Protein AF-A0A3B9PBV6-F1 (afdb_monomer_lite)

Radius of gyration: 24.76 Å; chains: 1; bounding box: 33×59×98 Å

pLDDT: mean 83.25, std 17.73, range [40.06, 98.75]

Foldseek 3Di:
DVVVVVVVVVVVVVVVVLVVVLVVLLVQLLVLLVVLLVCLVVLVLVSSLVSLVVSLVSLVVCLVPDDPVLNVLSVLLSVLSVQLNVCPPVNSVSNSVSSVVSSCSSVVVDPDPPPPPPDPPPDDDDDDDDPDDDDDDDD

Sequence (139 aa):
LESSDHESRFEEVYFALAEVKREVKLSRAIEMLSRARLYLYESNFGLARLDVQAARDLLLTLQSDISTEKNATLQEVITRLDLALDNLPTFPVIAVDDVDIAWQLLVNGLPDLPASTSLPDSVNETPIPTEEVTPTTAP

Structure (mmCIF, N/CA/C/O backbone):
data_AF-A0A3B9PBV6-F1
#
_entry.id   AF-A0A3B9PBV6-F1
#
loop_
_atom_site.group_PDB
_atom_site.id
_atom_site.type_symbol
_atom_site.label_atom_id
_atom_site.label_alt_id
_atom_site.label_comp_id
_atom_site.label_asym_id
_atom_site.label_entity_id
_atom_site.label_seq_id
_atom_site.pdbx_PDB_ins_code
_atom_site.Cartn_x
_atom_site.Cartn_y
_atom_site.Cartn_z
_atom_site.occupancy
_atom_site.B_iso_or_equiv
_atom_site.auth_seq_id
_atom_site.auth_comp_id
_atom_site.auth_asym_id
_atom_site.auth_atom_id
_atom_site.pdbx_PDB_model_num
ATOM 1 N N . LEU A 1 1 ? -16.339 10.737 44.078 1.00 54.56 1 LEU A N 1
ATOM 2 C CA . LEU A 1 1 ? -16.448 11.749 43.006 1.00 54.56 1 LEU A CA 1
ATOM 3 C C . LEU A 1 1 ? -15.107 11.908 42.288 1.00 54.56 1 LEU A C 1
ATOM 5 O O . LEU A 1 1 ? -15.096 11.664 41.096 1.00 54.56 1 LEU A O 1
ATOM 9 N N . GLU A 1 2 ? -13.975 12.101 42.981 1.00 57.69 2 GLU A N 1
ATOM 10 C CA . GLU A 1 2 ? -12.634 12.150 42.337 1.00 57.69 2 GLU A CA 1
ATOM 11 C C . GLU A 1 2 ? -12.245 10.889 41.540 1.00 57.69 2 GLU A C 1
ATOM 13 O O . GLU A 1 2 ? -11.641 10.990 40.480 1.00 57.69 2 GLU A O 1
ATOM 18 N N . SER A 1 3 ? -12.648 9.692 41.981 1.00 60.81 3 SER A N 1
ATOM 19 C CA . SER A 1 3 ? -12.356 8.446 41.246 1.00 60.81 3 SER A CA 1
ATOM 20 C C . SER A 1 3 ? -13.033 8.354 39.869 1.00 60.81 3 SER A C 1
ATOM 22 O O . SER A 1 3 ? -12.568 7.591 39.033 1.00 60.81 3 SER A O 1
ATOM 24 N N . SER A 1 4 ? -14.123 9.094 39.637 1.00 65.56 4 SER A N 1
ATOM 25 C CA . SER A 1 4 ? -14.870 9.070 38.368 1.00 65.56 4 SER A CA 1
ATOM 26 C C . SER A 1 4 ? -14.224 9.968 37.310 1.00 65.56 4 SER A C 1
ATOM 28 O O . SER A 1 4 ? -14.222 9.631 36.127 1.00 65.56 4 SER A O 1
ATOM 30 N N . ASP A 1 5 ? -13.649 11.092 37.742 1.00 70.75 5 ASP A N 1
ATOM 31 C CA . ASP A 1 5 ? -12.974 12.045 36.855 1.00 70.75 5 ASP A CA 1
ATOM 32 C C . ASP A 1 5 ? -11.615 11.511 36.392 1.00 70.75 5 ASP A C 1
ATOM 34 O O . ASP A 1 5 ? -11.234 11.686 35.236 1.00 70.75 5 ASP A O 1
ATOM 38 N N . HIS A 1 6 ? -10.888 10.815 37.274 1.00 69.81 6 HIS A N 1
ATOM 39 C CA . HIS A 1 6 ? -9.623 10.185 36.902 1.00 69.81 6 HIS A CA 1
ATOM 40 C C . HIS A 1 6 ? -9.814 9.075 35.863 1.00 69.81 6 HIS A C 1
ATOM 42 O O . HIS A 1 6 ? -9.074 9.060 34.883 1.00 69.81 6 HIS A O 1
ATOM 48 N N . GLU A 1 7 ? -10.816 8.209 36.035 1.00 73.06 7 GLU A N 1
ATOM 49 C CA . GLU A 1 7 ? -11.133 7.131 35.087 1.00 73.06 7 GLU A CA 1
ATOM 50 C C . GLU A 1 7 ? -11.516 7.685 33.705 1.00 73.06 7 GLU A C 1
ATOM 52 O O . GLU A 1 7 ? -10.956 7.277 32.690 1.00 73.06 7 GLU A O 1
ATOM 57 N N . SER A 1 8 ? -12.385 8.701 33.671 1.00 76.50 8 SER A N 1
ATOM 58 C CA . SER A 1 8 ? -12.823 9.338 32.419 1.00 76.50 8 SER A CA 1
ATOM 59 C C . SER A 1 8 ? -11.649 9.947 31.644 1.00 76.50 8 SER A C 1
ATOM 61 O O . SER A 1 8 ? -11.554 9.803 30.427 1.00 76.50 8 SER A O 1
ATOM 63 N N . ARG A 1 9 ? -10.694 10.564 32.353 1.00 76.06 9 ARG A N 1
ATOM 64 C CA . ARG A 1 9 ? -9.499 11.148 31.732 1.00 76.06 9 ARG A CA 1
ATOM 65 C C . ARG A 1 9 ? -8.541 10.091 31.174 1.00 76.06 9 ARG A C 1
ATOM 67 O O . ARG A 1 9 ? -7.848 10.362 30.197 1.00 76.06 9 ARG A O 1
ATOM 74 N N . PHE A 1 10 ? -8.455 8.909 31.790 1.00 81.31 10 PHE A N 1
ATOM 75 C CA . PHE A 1 10 ? -7.640 7.813 31.255 1.00 81.31 10 PHE A CA 1
ATOM 76 C C . PHE A 1 10 ? -8.241 7.232 29.974 1.00 81.31 10 PHE A C 1
ATOM 78 O O . PHE A 1 10 ? -7.487 6.961 29.039 1.00 81.31 10 PHE A O 1
ATOM 85 N N . GLU A 1 11 ? -9.567 7.120 29.895 1.00 80.50 11 GLU A N 1
ATOM 86 C CA . GLU A 1 11 ? -10.260 6.672 28.681 1.00 80.50 11 GLU A CA 1
ATOM 87 C C . GLU A 1 11 ? -10.104 7.659 27.516 1.00 80.50 11 GLU A C 1
ATOM 89 O O . GLU A 1 11 ? -9.788 7.256 26.396 1.00 80.50 11 GLU A O 1
ATOM 94 N N . GLU A 1 12 ? -10.206 8.967 27.774 1.00 82.31 12 GLU A N 1
ATOM 95 C 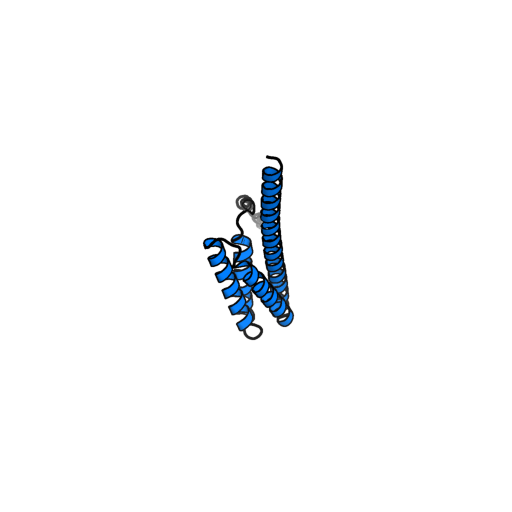CA . GLU A 1 12 ? -9.930 9.999 26.761 1.00 82.31 12 GLU A CA 1
ATOM 96 C C . GLU A 1 12 ? -8.496 9.903 26.214 1.00 82.31 12 GLU A C 1
ATOM 98 O O . GLU A 1 12 ? -8.274 9.944 25.001 1.00 82.31 12 GLU A O 1
ATOM 103 N N . VAL A 1 13 ? -7.508 9.724 27.100 1.00 87.56 13 VAL A N 1
ATOM 104 C CA . VAL A 1 13 ? -6.100 9.557 26.703 1.00 87.56 13 VAL A CA 1
ATOM 105 C C . VAL A 1 13 ? -5.896 8.263 25.915 1.00 87.56 13 VAL A C 1
ATOM 107 O O . VAL A 1 13 ? -5.118 8.247 24.959 1.00 87.56 13 VAL A O 1
ATOM 110 N N . TYR A 1 14 ? -6.581 7.180 26.285 1.00 87.00 14 TYR A N 1
ATOM 111 C CA . TYR A 1 14 ? -6.493 5.907 25.575 1.00 87.00 14 TYR A CA 1
ATOM 112 C C . TYR A 1 14 ? -7.062 6.011 24.157 1.00 87.00 14 TYR A C 1
ATOM 114 O O . TYR A 1 14 ? -6.422 5.556 23.206 1.00 87.00 14 TYR A O 1
ATOM 122 N N . PHE A 1 15 ? -8.213 6.671 24.003 1.00 86.94 15 PHE A N 1
ATOM 123 C CA . PHE A 1 15 ? -8.825 6.934 22.704 1.00 86.94 15 PHE A CA 1
ATOM 124 C C . PHE A 1 15 ? -7.914 7.784 21.810 1.00 86.94 15 PHE A C 1
ATOM 126 O O . PHE A 1 15 ? -7.597 7.375 20.691 1.00 86.94 15 PHE A O 1
ATOM 133 N N . ALA A 1 16 ? -7.408 8.908 22.329 1.00 88.00 16 ALA A N 1
ATOM 134 C CA . ALA A 1 16 ? -6.485 9.774 21.597 1.00 88.00 16 ALA A CA 1
ATOM 135 C C . ALA A 1 16 ? -5.195 9.035 21.195 1.00 88.00 16 ALA A C 1
ATOM 137 O O . ALA A 1 16 ? -4.695 9.182 20.081 1.00 88.00 16 ALA A O 1
ATOM 138 N N . LEU A 1 17 ? -4.660 8.176 22.070 1.00 89.88 17 LEU A N 1
ATOM 139 C CA . LEU A 1 17 ? -3.488 7.361 21.750 1.00 89.88 17 LEU A CA 1
ATOM 140 C C . LEU A 1 17 ? -3.779 6.328 20.651 1.00 89.88 17 LEU A C 1
ATOM 142 O O . LEU A 1 17 ? -2.915 6.075 19.808 1.00 89.88 17 LEU A O 1
ATOM 146 N N . ALA A 1 18 ? -4.955 5.697 20.668 1.00 87.69 18 ALA A N 1
ATOM 147 C CA . ALA A 1 18 ? -5.365 4.751 19.633 1.00 87.69 18 ALA A CA 1
ATOM 148 C C . ALA A 1 18 ? -5.501 5.441 18.267 1.00 87.69 18 ALA A C 1
ATOM 150 O O . ALA A 1 18 ? -5.049 4.904 17.255 1.00 87.69 18 ALA A O 1
ATOM 151 N N . GLU A 1 19 ? -6.047 6.655 18.253 1.00 86.69 19 GLU A N 1
ATOM 152 C CA . GLU A 1 19 ? -6.154 7.491 17.062 1.00 86.69 19 GLU A CA 1
ATOM 153 C C . GLU A 1 19 ? -4.782 7.882 16.500 1.00 86.69 19 GLU A C 1
ATOM 155 O O . GLU A 1 19 ? -4.490 7.563 15.348 1.00 86.69 19 GLU A O 1
ATOM 160 N N . VAL A 1 20 ? -3.884 8.425 17.327 1.00 90.69 20 VAL A N 1
ATOM 161 C CA . VAL A 1 20 ? -2.515 8.770 16.899 1.00 90.69 20 VAL A CA 1
ATOM 162 C C . VAL A 1 20 ? -1.772 7.544 16.364 1.00 90.69 20 VAL A C 1
ATOM 164 O O . VAL A 1 20 ? -1.097 7.609 15.337 1.00 90.69 20 VAL A O 1
ATOM 167 N N . LYS A 1 21 ? -1.905 6.381 17.015 1.00 90.38 21 LYS A N 1
ATOM 168 C CA . LYS A 1 21 ? -1.308 5.131 16.512 1.00 90.38 21 LYS A CA 1
ATOM 169 C C . LYS A 1 21 ? -1.839 4.770 15.126 1.00 90.38 21 LYS A C 1
ATOM 171 O O . LYS A 1 21 ? -1.065 4.296 14.293 1.00 90.38 21 LYS A O 1
ATOM 176 N N . ARG A 1 22 ? -3.131 4.980 14.874 1.00 89.25 22 ARG A N 1
ATOM 177 C CA . ARG A 1 22 ? -3.758 4.735 13.572 1.00 89.25 22 ARG A CA 1
ATOM 178 C C . ARG A 1 22 ? -3.186 5.669 12.506 1.00 89.25 22 ARG A C 1
ATOM 180 O O . ARG A 1 22 ? -2.748 5.191 11.462 1.00 89.25 22 ARG A O 1
ATOM 187 N N . GLU A 1 23 ? -3.123 6.967 12.788 1.00 89.50 23 GLU A N 1
ATOM 188 C CA . GLU A 1 23 ? -2.571 7.980 11.879 1.00 89.50 23 GLU A CA 1
ATOM 189 C C . GLU A 1 23 ? -1.102 7.723 11.535 1.00 89.50 23 GLU A C 1
ATOM 191 O O . GLU A 1 23 ? -0.706 7.808 10.371 1.00 89.50 23 GLU A O 1
ATOM 196 N N . VAL A 1 24 ? -0.291 7.340 12.526 1.00 93.62 24 VAL A N 1
ATOM 197 C CA . VAL A 1 24 ? 1.120 6.985 12.316 1.00 93.62 24 VAL A CA 1
ATOM 198 C C . VAL A 1 24 ? 1.249 5.771 11.398 1.00 93.62 24 VAL A C 1
ATOM 200 O O . VAL A 1 24 ? 2.066 5.783 10.476 1.00 93.62 24 VAL A O 1
ATOM 203 N N . LYS A 1 25 ? 0.438 4.725 11.606 1.00 93.38 25 LYS A N 1
ATOM 204 C CA . LYS A 1 25 ? 0.442 3.541 10.732 1.00 93.38 25 LYS A CA 1
ATOM 205 C C . LYS A 1 25 ? 0.029 3.894 9.297 1.00 93.38 25 LYS A C 1
ATOM 207 O O . LYS A 1 25 ? 0.669 3.428 8.359 1.00 93.38 25 LYS A O 1
ATOM 212 N N . LEU A 1 26 ? -0.987 4.739 9.122 1.00 92.56 26 LEU A N 1
ATOM 213 C CA . LEU A 1 26 ? -1.432 5.202 7.801 1.00 92.56 26 LEU A CA 1
ATOM 214 C C . LEU A 1 26 ? -0.347 6.025 7.100 1.00 92.56 26 LEU A C 1
ATOM 216 O O . LEU A 1 26 ? 0.008 5.736 5.959 1.00 92.56 26 LEU A O 1
ATOM 220 N N . SER A 1 27 ? 0.254 6.978 7.812 1.00 94.81 27 SER A N 1
ATOM 221 C CA . SER A 1 27 ? 1.354 7.803 7.298 1.00 94.81 27 SER A CA 1
ATOM 222 C C . SER A 1 27 ? 2.549 6.947 6.874 1.00 94.81 27 SER A C 1
ATOM 224 O O . SER A 1 27 ? 3.144 7.168 5.821 1.00 94.81 27 SER A O 1
ATOM 226 N N . ARG A 1 28 ? 2.868 5.911 7.660 1.00 97.19 28 ARG A N 1
ATOM 227 C CA . ARG A 1 28 ? 3.941 4.963 7.351 1.00 97.19 28 ARG A CA 1
ATOM 228 C C . ARG A 1 28 ? 3.637 4.122 6.110 1.00 97.19 28 ARG A C 1
ATOM 230 O O . ARG A 1 28 ? 4.539 3.903 5.307 1.00 97.19 28 ARG A O 1
ATOM 237 N N . ALA A 1 29 ? 2.393 3.680 5.926 1.00 97.44 29 ALA A N 1
ATOM 238 C CA . ALA A 1 29 ? 1.987 2.979 4.709 1.00 97.44 29 ALA A CA 1
ATOM 239 C C . ALA A 1 29 ? 2.100 3.890 3.472 1.00 97.44 29 ALA A C 1
ATOM 241 O O . ALA A 1 29 ? 2.643 3.472 2.452 1.00 97.44 29 ALA A O 1
ATOM 242 N N . ILE A 1 30 ? 1.674 5.154 3.575 1.00 97.12 30 ILE A N 1
ATOM 243 C CA . ILE A 1 30 ? 1.797 6.143 2.490 1.00 97.12 30 ILE A CA 1
ATOM 244 C C . ILE A 1 30 ? 3.265 6.402 2.135 1.00 97.12 30 ILE A C 1
ATOM 246 O O . ILE A 1 30 ? 3.604 6.466 0.952 1.00 97.12 30 ILE A O 1
ATOM 250 N N . GLU A 1 31 ? 4.152 6.516 3.126 1.00 98.06 31 GLU A N 1
ATOM 251 C CA . GLU A 1 31 ? 5.597 6.651 2.901 1.00 98.06 31 GLU A CA 1
ATOM 252 C C . GLU A 1 31 ? 6.155 5.440 2.142 1.00 98.06 31 GLU A C 1
ATOM 254 O O . GLU A 1 31 ? 6.846 5.613 1.137 1.00 98.06 31 GLU A O 1
ATOM 259 N N . MET A 1 32 ? 5.829 4.220 2.585 1.00 98.75 32 MET A N 1
ATOM 260 C CA . MET A 1 32 ? 6.266 2.985 1.925 1.00 98.75 32 MET A CA 1
ATOM 261 C C . MET A 1 32 ? 5.805 2.941 0.467 1.00 98.75 32 MET A C 1
ATOM 263 O O . MET A 1 32 ? 6.617 2.689 -0.417 1.00 98.75 32 MET A O 1
ATOM 267 N N . LEU A 1 33 ? 4.539 3.261 0.186 1.00 98.56 33 LEU A N 1
ATOM 268 C CA . LEU A 1 33 ? 4.036 3.297 -1.190 1.00 98.56 33 LEU A CA 1
ATOM 269 C C . LEU A 1 33 ? 4.672 4.419 -2.021 1.00 98.56 33 LEU A C 1
ATOM 271 O O . LEU A 1 33 ? 4.978 4.215 -3.192 1.00 98.56 33 LEU A O 1
ATOM 275 N N . SER A 1 34 ? 4.939 5.583 -1.424 1.00 98.38 34 SER A N 1
ATOM 276 C CA . SER A 1 34 ? 5.670 6.671 -2.092 1.00 98.38 34 SER A CA 1
ATOM 277 C C . SER A 1 34 ? 7.073 6.224 -2.513 1.00 98.38 34 SER A C 1
ATOM 279 O O . SER A 1 34 ? 7.509 6.497 -3.631 1.00 98.38 34 SER A O 1
ATOM 281 N N . ARG A 1 35 ? 7.766 5.482 -1.643 1.00 98.56 35 ARG A N 1
ATOM 282 C CA . ARG A 1 35 ? 9.088 4.923 -1.932 1.00 98.56 35 ARG A CA 1
ATOM 283 C C . ARG A 1 35 ? 9.025 3.781 -2.949 1.00 98.56 35 ARG A C 1
ATOM 285 O O . ARG A 1 35 ? 9.840 3.751 -3.868 1.00 98.56 35 ARG A O 1
ATOM 292 N N . ALA A 1 36 ? 8.016 2.914 -2.867 1.00 98.69 36 ALA A N 1
ATOM 293 C CA . ALA A 1 36 ? 7.769 1.880 -3.866 1.00 98.69 36 ALA A CA 1
ATOM 294 C C . ALA A 1 36 ? 7.567 2.472 -5.268 1.00 98.69 36 ALA A C 1
ATOM 296 O O . ALA A 1 36 ? 8.151 1.965 -6.220 1.00 98.69 36 ALA A O 1
ATOM 297 N N . ARG A 1 37 ? 6.808 3.571 -5.403 1.00 98.25 37 ARG A N 1
ATOM 298 C CA . ARG A 1 37 ? 6.616 4.281 -6.684 1.00 98.25 37 ARG A CA 1
ATOM 299 C C . ARG A 1 37 ? 7.940 4.767 -7.275 1.00 98.25 37 ARG A C 1
ATOM 301 O O . ARG A 1 37 ? 8.173 4.576 -8.466 1.00 98.25 37 ARG A O 1
ATOM 308 N N . LEU A 1 38 ? 8.831 5.321 -6.447 1.00 98.25 38 LEU A N 1
ATOM 309 C CA . LEU A 1 38 ? 10.182 5.693 -6.882 1.00 98.25 38 LEU A CA 1
ATOM 310 C C . LEU A 1 38 ? 10.969 4.464 -7.361 1.00 98.25 38 LEU A C 1
ATOM 312 O O . LEU A 1 38 ? 11.535 4.483 -8.450 1.00 98.25 38 LEU A O 1
ATOM 316 N N . TYR A 1 39 ? 10.955 3.372 -6.597 1.00 98.56 39 TYR A N 1
ATOM 317 C CA . TYR A 1 39 ? 11.643 2.143 -6.991 1.00 98.56 39 TYR A CA 1
ATOM 318 C C . TYR A 1 39 ? 11.089 1.532 -8.278 1.00 98.56 39 TYR A C 1
ATOM 320 O O . TYR A 1 39 ? 11.860 1.029 -9.089 1.00 98.56 39 TYR A O 1
ATOM 328 N N . LEU A 1 40 ? 9.777 1.592 -8.503 1.00 97.94 40 LEU A N 1
ATOM 329 C CA . LEU A 1 40 ? 9.168 1.142 -9.753 1.00 97.94 40 LEU A CA 1
ATOM 330 C C . LEU A 1 40 ? 9.632 1.991 -10.941 1.00 97.94 40 LEU A C 1
ATOM 332 O O . LEU A 1 40 ? 9.989 1.433 -11.977 1.00 97.94 40 LEU A O 1
ATOM 336 N N . TYR A 1 41 ? 9.697 3.315 -10.771 1.00 97.12 41 TYR A N 1
ATOM 337 C CA . TYR A 1 41 ? 10.223 4.233 -11.784 1.00 97.12 41 TYR A CA 1
ATOM 338 C C . TYR A 1 41 ? 11.698 3.948 -12.115 1.00 97.12 41 TYR A C 1
ATOM 340 O O . TYR A 1 41 ? 12.101 3.968 -13.276 1.00 97.12 41 TYR A O 1
ATOM 348 N N . GLU A 1 42 ? 12.497 3.598 -11.108 1.00 97.62 42 GLU A N 1
ATOM 349 C CA . GLU A 1 42 ? 13.905 3.212 -11.261 1.00 97.62 42 GLU A CA 1
ATOM 350 C C . GLU A 1 42 ? 14.108 1.758 -11.729 1.00 97.62 42 GLU A C 1
ATOM 352 O O . GLU A 1 42 ? 15.244 1.300 -11.838 1.00 97.62 42 GLU A O 1
ATOM 357 N N . SER A 1 43 ? 13.033 1.007 -11.999 1.00 97.62 43 SER A N 1
ATOM 358 C CA . SER A 1 43 ? 13.076 -0.436 -12.307 1.00 97.62 43 SER A CA 1
ATOM 359 C C . SER A 1 43 ? 13.690 -1.315 -11.197 1.00 97.62 43 SER A C 1
ATOM 361 O O . SER A 1 43 ? 14.082 -2.461 -11.423 1.00 97.62 43 SER A O 1
ATOM 363 N N . ASN A 1 44 ? 13.718 -0.812 -9.962 1.00 97.94 44 ASN A N 1
ATOM 364 C CA . ASN A 1 44 ? 14.159 -1.500 -8.749 1.00 97.94 44 ASN A CA 1
ATOM 365 C C . ASN A 1 44 ? 13.031 -2.372 -8.156 1.00 97.94 44 ASN A C 1
ATOM 367 O O . ASN A 1 44 ? 12.609 -2.203 -7.009 1.00 97.94 44 ASN A O 1
ATOM 371 N N . PHE A 1 45 ? 12.537 -3.347 -8.929 1.00 97.69 45 PHE A N 1
ATOM 372 C CA . PHE A 1 45 ? 11.320 -4.114 -8.602 1.00 97.69 45 PHE A CA 1
ATOM 373 C C . PHE A 1 45 ? 11.391 -4.914 -7.295 1.00 97.69 45 PHE A C 1
ATOM 375 O O . PHE A 1 45 ? 10.373 -5.103 -6.634 1.00 97.69 45 PHE A O 1
ATOM 382 N N . GLY A 1 46 ? 12.581 -5.376 -6.899 1.00 97.6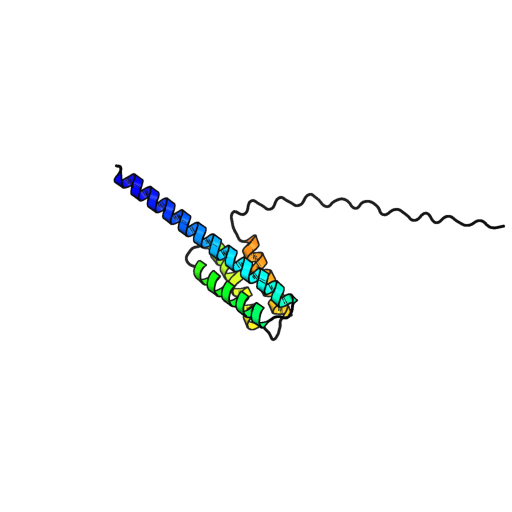2 46 GLY A N 1
ATOM 383 C CA . GLY A 1 46 ? 12.762 -6.089 -5.632 1.00 97.62 46 GLY A CA 1
ATOM 384 C C . GLY A 1 46 ? 12.492 -5.197 -4.419 1.00 97.62 46 GLY A C 1
ATOM 385 O O . GLY A 1 46 ? 11.763 -5.596 -3.514 1.00 97.62 46 GLY A O 1
ATOM 386 N N . LEU A 1 47 ? 13.025 -3.971 -4.427 1.00 98.38 47 LEU A N 1
ATOM 387 C CA . LEU A 1 47 ? 12.792 -2.997 -3.358 1.00 98.38 47 LEU A CA 1
ATOM 388 C C . LEU A 1 47 ? 11.346 -2.495 -3.372 1.00 98.38 47 LEU A C 1
ATOM 390 O O . LEU A 1 47 ? 10.724 -2.417 -2.316 1.00 98.38 47 LEU A O 1
ATOM 394 N N . ALA A 1 48 ? 10.786 -2.252 -4.563 1.00 98.62 48 ALA A N 1
ATOM 395 C CA . ALA A 1 48 ? 9.372 -1.922 -4.706 1.00 98.62 48 ALA A CA 1
ATOM 396 C C . ALA A 1 48 ? 8.476 -2.998 -4.079 1.00 98.62 48 ALA A C 1
ATOM 398 O O . ALA A 1 48 ? 7.610 -2.683 -3.269 1.00 98.62 48 ALA A O 1
ATOM 399 N N . ARG A 1 49 ? 8.722 -4.279 -4.387 1.00 98.62 49 ARG A N 1
ATOM 400 C CA . ARG A 1 49 ? 7.950 -5.400 -3.835 1.00 98.62 49 ARG A CA 1
ATOM 401 C C . ARG A 1 49 ? 8.012 -5.446 -2.307 1.00 98.62 49 ARG A C 1
ATOM 403 O O . ARG A 1 49 ? 6.988 -5.690 -1.676 1.00 98.62 49 ARG A O 1
ATOM 410 N N . LEU A 1 50 ? 9.186 -5.212 -1.717 1.00 98.69 50 LEU A N 1
ATOM 411 C CA . LEU A 1 50 ? 9.346 -5.188 -0.260 1.00 98.69 50 LEU A CA 1
ATOM 412 C C . LEU A 1 50 ? 8.504 -4.083 0.386 1.00 98.69 50 LEU A C 1
ATOM 414 O O . LEU A 1 50 ? 7.824 -4.342 1.377 1.00 98.69 50 LEU A O 1
ATOM 418 N N . ASP A 1 51 ? 8.510 -2.882 -0.189 1.00 98.75 51 ASP A N 1
ATOM 419 C CA . ASP A 1 51 ? 7.729 -1.763 0.339 1.00 98.75 51 ASP A CA 1
ATOM 420 C C . ASP A 1 51 ? 6.222 -1.939 0.136 1.00 98.75 51 ASP A C 1
ATOM 422 O O . ASP A 1 51 ? 5.451 -1.649 1.050 1.00 98.75 51 ASP A O 1
ATOM 426 N N . VAL A 1 52 ? 5.792 -2.466 -1.015 1.00 98.75 52 VAL A N 1
ATOM 427 C CA . VAL A 1 52 ? 4.378 -2.783 -1.273 1.00 98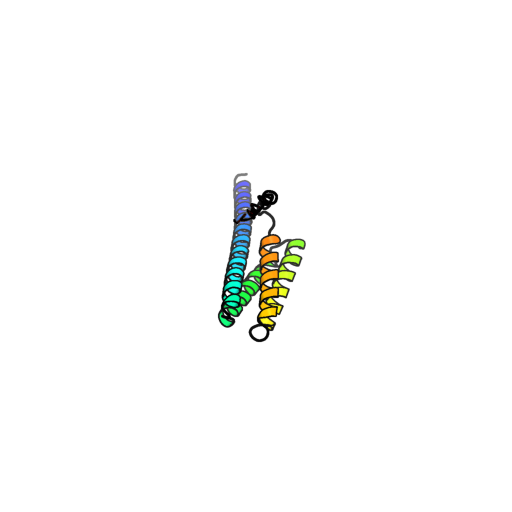.75 52 VAL A CA 1
ATOM 428 C C . VAL A 1 52 ? 3.879 -3.843 -0.288 1.00 98.75 52 VAL A C 1
ATOM 430 O O . VAL A 1 52 ? 2.813 -3.672 0.304 1.00 98.75 52 VAL A O 1
ATOM 433 N N . GLN A 1 53 ? 4.662 -4.900 -0.048 1.00 98.75 53 GLN A N 1
ATOM 434 C CA . GLN A 1 53 ? 4.317 -5.943 0.921 1.00 98.75 53 GLN A CA 1
ATOM 435 C C . GLN A 1 53 ? 4.224 -5.376 2.344 1.00 98.75 53 GLN A C 1
ATOM 437 O O . GLN A 1 53 ? 3.239 -5.614 3.040 1.00 98.75 53 GLN A O 1
ATOM 442 N N . ALA A 1 54 ? 5.215 -4.586 2.767 1.00 98.69 54 ALA A N 1
ATOM 443 C CA . ALA A 1 54 ? 5.230 -3.991 4.100 1.00 98.69 54 ALA A CA 1
ATOM 444 C C . ALA A 1 54 ? 4.050 -3.031 4.323 1.00 98.69 54 ALA A C 1
ATOM 446 O O . ALA A 1 54 ? 3.433 -3.053 5.391 1.00 98.69 54 ALA A O 1
ATOM 447 N N . ALA A 1 55 ? 3.706 -2.221 3.315 1.00 98.50 55 ALA A N 1
ATOM 448 C CA . ALA A 1 55 ? 2.539 -1.350 3.361 1.00 98.50 55 ALA A CA 1
ATOM 449 C C . ALA A 1 55 ? 1.251 -2.169 3.490 1.00 98.50 55 ALA A C 1
ATOM 451 O O . ALA A 1 55 ? 0.446 -1.913 4.384 1.00 98.50 55 ALA A O 1
ATOM 452 N N . ARG A 1 56 ? 1.078 -3.194 2.649 1.00 98.44 56 ARG A N 1
ATOM 453 C CA . ARG A 1 56 ? -0.088 -4.081 2.679 1.00 98.44 56 ARG A CA 1
ATOM 454 C C . ARG A 1 56 ? -0.284 -4.729 4.049 1.00 98.44 56 ARG A C 1
ATOM 456 O O . ARG A 1 56 ? -1.380 -4.671 4.606 1.00 98.44 56 ARG A O 1
ATOM 463 N N . ASP A 1 57 ? 0.772 -5.317 4.601 1.00 98.25 57 ASP A N 1
ATOM 464 C CA . ASP A 1 57 ? 0.709 -6.009 5.888 1.00 98.25 57 ASP A CA 1
ATOM 465 C C . ASP A 1 57 ? 0.366 -5.040 7.024 1.00 98.25 57 ASP A C 1
ATOM 467 O O . ASP A 1 57 ? -0.439 -5.364 7.898 1.00 98.25 57 ASP A O 1
ATOM 471 N N . LEU A 1 58 ? 0.905 -3.817 6.984 1.00 96.69 58 LEU A N 1
ATOM 472 C CA . LEU A 1 58 ? 0.579 -2.768 7.948 1.00 96.69 58 LEU A CA 1
ATOM 473 C C . LEU A 1 58 ? -0.896 -2.352 7.873 1.00 96.69 58 LEU A C 1
ATOM 475 O O . LEU A 1 58 ? -1.547 -2.223 8.914 1.00 96.69 58 LEU A O 1
ATOM 479 N N . LEU A 1 59 ? -1.425 -2.172 6.661 1.00 95.06 59 LEU A N 1
ATOM 480 C CA . LEU A 1 59 ? -2.817 -1.792 6.416 1.00 95.06 59 LEU A CA 1
ATOM 481 C C . LEU A 1 59 ? -3.799 -2.885 6.854 1.00 95.06 59 LEU A C 1
ATOM 483 O O . LEU A 1 59 ? -4.845 -2.569 7.417 1.00 95.06 59 LEU A O 1
ATOM 487 N N . LEU A 1 60 ? -3.449 -4.165 6.705 1.00 95.06 60 LEU A N 1
ATOM 488 C CA . LEU A 1 60 ? -4.252 -5.269 7.244 1.00 95.06 60 LEU A CA 1
ATOM 489 C C . LEU A 1 60 ? -4.426 -5.172 8.767 1.00 95.06 60 LEU A C 1
ATOM 491 O O . LEU A 1 60 ? -5.502 -5.477 9.279 1.00 95.06 60 LEU A O 1
ATOM 495 N N . THR A 1 61 ? -3.422 -4.665 9.496 1.00 92.81 61 THR A N 1
ATOM 496 C CA . THR A 1 61 ? -3.534 -4.454 10.954 1.00 92.81 61 THR A CA 1
ATOM 497 C C . THR A 1 61 ? -4.509 -3.347 11.356 1.00 92.81 61 THR A C 1
ATOM 499 O O . THR A 1 61 ? -4.765 -3.188 12.546 1.00 92.81 61 THR A O 1
ATOM 502 N N . LEU A 1 62 ? -5.000 -2.545 10.406 1.00 88.94 62 LEU A N 1
ATOM 503 C CA . LEU A 1 62 ? -5.899 -1.418 10.659 1.00 88.94 62 LEU A CA 1
ATOM 504 C C . LEU A 1 62 ? -7.375 -1.751 10.414 1.00 88.94 62 LEU A C 1
ATOM 506 O O . LEU A 1 62 ? -8.236 -0.970 10.818 1.00 88.94 62 LEU A O 1
ATOM 510 N N . GLN A 1 63 ? -7.692 -2.885 9.778 1.00 82.44 63 GLN A N 1
ATOM 511 C CA . GLN A 1 63 ? -9.071 -3.212 9.391 1.00 82.44 63 GLN A CA 1
ATOM 512 C C . GLN A 1 63 ? -10.035 -3.330 10.579 1.00 82.44 63 GLN A C 1
ATOM 514 O O . GLN A 1 63 ? -11.208 -2.983 10.445 1.00 82.44 63 GLN A O 1
ATOM 519 N N . SER A 1 64 ? -9.558 -3.796 11.737 1.00 76.44 64 SER A N 1
ATOM 520 C CA . SER A 1 64 ? -10.376 -3.955 12.947 1.00 76.44 64 SER A CA 1
ATOM 521 C C . SER A 1 64 ? -10.735 -2.634 13.632 1.00 76.44 64 SER A C 1
ATOM 523 O O . SER A 1 64 ? -11.643 -2.612 14.458 1.00 76.44 64 SER A O 1
ATOM 525 N N . ASP A 1 65 ? -10.047 -1.541 13.287 1.00 73.50 65 ASP A N 1
ATOM 526 C CA . AS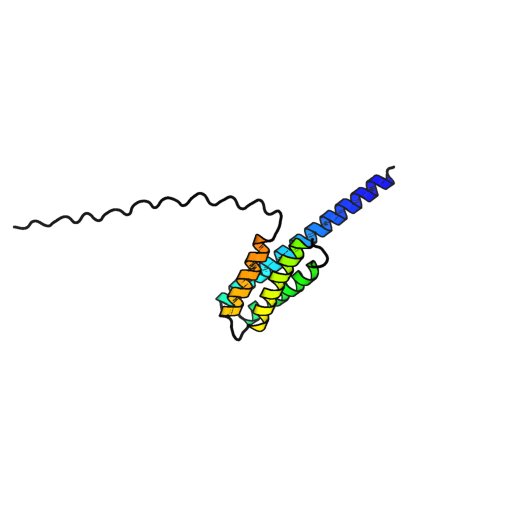P A 1 65 ? -10.000 -0.323 14.104 1.00 73.50 65 ASP A CA 1
ATOM 527 C C . ASP A 1 65 ? -10.665 0.889 13.420 1.00 73.50 65 ASP A C 1
ATOM 529 O O . ASP A 1 65 ? -10.466 2.035 13.849 1.00 73.50 65 ASP A O 1
ATOM 533 N N . ILE A 1 66 ? -11.417 0.663 12.334 1.00 77.62 66 ILE A N 1
ATOM 534 C CA . ILE A 1 66 ? -12.011 1.710 11.486 1.00 77.62 66 ILE A CA 1
ATOM 535 C C . ILE A 1 66 ? -13.500 1.475 11.200 1.00 77.62 66 ILE A C 1
ATOM 537 O O . ILE A 1 66 ? -14.000 0.354 11.262 1.00 77.62 66 ILE A O 1
ATOM 541 N N . SER A 1 67 ? -14.220 2.554 10.870 1.00 79.31 67 SER A N 1
ATOM 542 C CA . SER A 1 67 ? -15.635 2.489 10.485 1.00 79.31 67 SER A CA 1
ATOM 543 C C . SER A 1 67 ? -15.840 1.701 9.186 1.00 79.31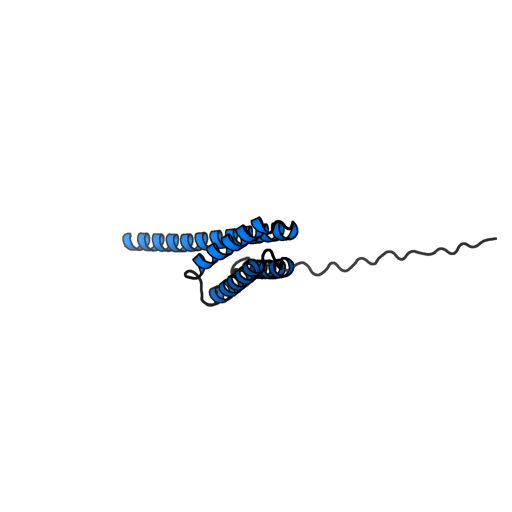 67 SER A C 1
ATOM 545 O O . SER A 1 67 ? -14.941 1.619 8.351 1.00 79.31 67 SER A O 1
ATOM 547 N N . THR A 1 68 ? -17.045 1.158 8.984 1.00 77.94 68 THR A N 1
ATOM 548 C CA . THR A 1 68 ? -17.392 0.320 7.820 1.00 77.94 68 THR A CA 1
ATOM 549 C C . THR A 1 68 ? -17.098 0.989 6.474 1.00 77.94 68 THR A C 1
ATOM 551 O O . THR A 1 68 ? -16.601 0.336 5.564 1.00 77.94 68 THR A O 1
ATOM 554 N N . GLU A 1 69 ? -17.354 2.292 6.354 1.00 74.81 69 GLU A N 1
ATOM 555 C CA . GLU A 1 69 ? -17.073 3.057 5.133 1.00 74.81 69 GLU A CA 1
ATOM 556 C C . GLU A 1 69 ? -15.566 3.154 4.850 1.00 74.81 69 GLU A C 1
ATOM 558 O O . GLU A 1 69 ? -15.116 2.818 3.757 1.00 74.81 69 GLU A O 1
ATOM 563 N N . LYS A 1 70 ? -14.758 3.507 5.862 1.00 80.00 70 LYS A N 1
ATOM 564 C CA . LYS A 1 70 ? -13.292 3.543 5.735 1.00 80.00 70 LYS A CA 1
ATOM 565 C C . LYS A 1 70 ? -12.717 2.147 5.478 1.00 80.00 70 LYS A C 1
ATOM 567 O O . LYS A 1 70 ? -11.696 2.023 4.808 1.00 80.00 70 LYS A O 1
ATOM 572 N N . ASN A 1 71 ? -13.369 1.104 5.996 1.00 86.44 71 ASN A N 1
ATOM 573 C CA . ASN A 1 71 ? -12.978 -0.284 5.776 1.00 86.44 71 ASN A CA 1
ATOM 574 C C . ASN A 1 71 ? -13.119 -0.687 4.303 1.00 86.44 71 ASN A C 1
ATOM 576 O O . ASN A 1 71 ? -12.184 -1.260 3.755 1.00 86.44 71 ASN A O 1
ATOM 580 N N . ALA A 1 72 ? -14.208 -0.300 3.633 1.00 87.19 72 ALA A N 1
ATOM 581 C CA . ALA A 1 72 ? -14.372 -0.559 2.203 1.00 87.19 72 ALA A CA 1
ATOM 582 C C . ALA A 1 72 ? -13.251 0.087 1.365 1.00 87.19 72 ALA A C 1
ATOM 584 O O . ALA A 1 72 ? -12.642 -0.587 0.534 1.00 87.19 72 ALA A O 1
ATOM 585 N N . THR A 1 73 ? -12.915 1.354 1.633 1.00 89.19 73 THR A N 1
ATOM 586 C CA . THR A 1 73 ? -11.795 2.039 0.962 1.00 89.19 73 THR A CA 1
ATOM 587 C C . THR A 1 73 ? -10.457 1.362 1.256 1.00 89.19 73 THR A C 1
ATOM 589 O O . THR A 1 73 ? -9.669 1.126 0.344 1.00 89.19 73 THR A O 1
ATOM 592 N N . LEU A 1 74 ? -10.199 1.000 2.517 1.00 92.19 74 LEU A N 1
ATOM 593 C CA . LEU A 1 74 ? -8.977 0.294 2.907 1.00 92.19 74 LEU A CA 1
ATOM 594 C C . LEU A 1 74 ? -8.864 -1.078 2.225 1.00 92.19 74 LEU A C 1
ATOM 596 O O . LEU A 1 74 ? -7.773 -1.490 1.835 1.00 92.19 74 LEU A O 1
ATOM 600 N N . GLN A 1 75 ? -9.983 -1.778 2.055 1.00 93.62 75 GLN A N 1
ATOM 601 C CA . GLN A 1 75 ? -10.024 -3.064 1.372 1.00 93.62 75 GLN A CA 1
ATOM 602 C C . GLN A 1 75 ? -9.750 -2.923 -0.131 1.00 93.62 75 GLN A C 1
ATOM 604 O O . GLN A 1 75 ? -9.042 -3.762 -0.691 1.00 93.62 75 GLN A O 1
ATOM 609 N N . GLU A 1 76 ? -10.241 -1.864 -0.779 1.00 94.56 76 GLU A N 1
ATOM 610 C CA . GLU A 1 76 ? -9.886 -1.558 -2.173 1.00 94.56 76 GLU A CA 1
ATOM 611 C C . GLU A 1 76 ? -8.381 -1.290 -2.302 1.00 94.56 76 GLU A C 1
ATOM 613 O O . GLU A 1 76 ? -7.728 -1.884 -3.158 1.00 94.56 76 GLU A O 1
ATOM 618 N N . VAL A 1 77 ? -7.798 -0.484 -1.405 1.00 96.75 77 VAL A N 1
ATOM 619 C CA . VAL A 1 77 ? -6.344 -0.248 -1.369 1.00 96.75 77 VAL A CA 1
ATOM 620 C C . VAL A 1 77 ? -5.586 -1.571 -1.278 1.00 96.75 77 VAL A C 1
ATOM 622 O O . VAL A 1 77 ? -4.697 -1.825 -2.084 1.00 96.75 77 VAL A O 1
ATOM 625 N N . ILE A 1 78 ? -5.939 -2.434 -0.324 1.00 97.38 78 ILE A N 1
ATOM 626 C CA . ILE A 1 78 ? -5.265 -3.726 -0.129 1.00 97.38 78 ILE A CA 1
ATOM 627 C C . ILE A 1 78 ? -5.390 -4.607 -1.377 1.00 97.38 78 ILE A C 1
ATOM 629 O O . ILE A 1 78 ? -4.404 -5.213 -1.787 1.00 97.38 78 ILE A O 1
ATOM 633 N N . THR A 1 79 ? -6.561 -4.619 -2.017 1.00 98.19 79 THR A N 1
ATOM 634 C CA . THR A 1 79 ? -6.803 -5.374 -3.257 1.00 98.19 79 THR A CA 1
ATOM 635 C C . THR A 1 79 ? -5.884 -4.903 -4.385 1.00 98.19 79 THR A C 1
ATOM 637 O O . THR A 1 79 ? -5.307 -5.721 -5.097 1.00 98.19 79 THR A O 1
ATOM 640 N N . ARG A 1 80 ? -5.677 -3.590 -4.521 1.00 98.31 80 ARG A N 1
ATOM 641 C CA . ARG A 1 80 ? -4.724 -3.025 -5.488 1.00 98.31 80 ARG A CA 1
ATOM 642 C C . ARG A 1 80 ? -3.285 -3.425 -5.184 1.00 98.31 80 ARG A C 1
ATOM 644 O O . ARG A 1 80 ? -2.553 -3.810 -6.090 1.00 98.31 80 ARG A O 1
ATOM 651 N N . LEU A 1 81 ? -2.879 -3.391 -3.914 1.00 98.69 81 LEU A N 1
ATOM 652 C CA . LEU A 1 81 ? -1.535 -3.826 -3.524 1.00 98.69 81 LEU A CA 1
ATOM 653 C C . LEU A 1 81 ? -1.312 -5.319 -3.809 1.00 98.69 81 LEU A C 1
ATOM 655 O O . LEU A 1 81 ? -0.223 -5.686 -4.242 1.00 98.69 81 LEU A O 1
ATOM 659 N N . ASP A 1 82 ? -2.330 -6.162 -3.624 1.00 98.69 82 ASP A N 1
ATOM 660 C CA . ASP A 1 82 ? -2.287 -7.579 -4.008 1.00 98.69 82 ASP A CA 1
ATOM 661 C C . ASP A 1 82 ? -2.057 -7.758 -5.515 1.00 98.69 82 ASP A C 1
ATOM 663 O O . ASP A 1 82 ? -1.129 -8.462 -5.917 1.00 98.69 82 ASP A O 1
ATOM 667 N N . LEU A 1 83 ? -2.817 -7.044 -6.351 1.00 98.56 83 LEU A N 1
ATOM 668 C CA . LEU A 1 83 ? -2.634 -7.069 -7.806 1.00 98.56 83 LEU A CA 1
ATOM 669 C C . LEU A 1 83 ? -1.229 -6.609 -8.219 1.00 98.56 83 LEU A C 1
ATOM 671 O O . LEU A 1 83 ? -0.593 -7.229 -9.073 1.00 98.56 83 LEU A O 1
ATOM 675 N N . ALA A 1 84 ? -0.700 -5.561 -7.587 1.00 98.50 84 ALA A N 1
ATOM 676 C CA . ALA A 1 84 ? 0.661 -5.108 -7.846 1.00 98.50 84 ALA A CA 1
ATOM 677 C C . ALA A 1 84 ? 1.714 -6.166 -7.472 1.00 98.50 84 ALA A C 1
ATOM 679 O O . ALA A 1 84 ? 2.663 -6.392 -8.226 1.00 98.50 84 ALA A O 1
ATOM 680 N N . LEU A 1 85 ? 1.555 -6.836 -6.326 1.00 98.62 85 LEU A N 1
ATOM 681 C CA . LEU A 1 85 ? 2.464 -7.895 -5.878 1.00 98.62 85 LEU A CA 1
ATOM 682 C C . LEU A 1 85 ? 2.431 -9.115 -6.801 1.00 98.62 85 LEU A C 1
ATOM 684 O O . LEU A 1 85 ? 3.486 -9.700 -7.052 1.00 98.62 85 LEU A O 1
ATOM 688 N N . ASP A 1 86 ? 1.266 -9.484 -7.325 1.00 98.38 86 ASP A N 1
ATOM 689 C CA . ASP A 1 86 ? 1.131 -10.593 -8.275 1.00 98.38 86 ASP A CA 1
ATOM 690 C C . ASP A 1 86 ? 1.772 -10.268 -9.631 1.00 98.38 86 ASP A C 1
ATOM 692 O O . ASP A 1 86 ? 2.355 -11.138 -10.284 1.00 98.38 86 ASP A O 1
ATOM 696 N N . ASN A 1 87 ? 1.729 -8.997 -10.032 1.00 97.62 87 ASN A N 1
ATOM 697 C CA . ASN A 1 87 ? 2.318 -8.530 -11.281 1.00 97.62 87 ASN A CA 1
ATOM 698 C C . ASN A 1 87 ? 3.838 -8.302 -11.195 1.00 97.62 87 ASN A C 1
ATOM 700 O O . ASN A 1 87 ? 4.518 -8.381 -12.219 1.00 97.62 87 ASN A O 1
ATOM 704 N N . LEU A 1 88 ? 4.422 -8.055 -10.016 1.00 96.25 88 LEU A N 1
ATOM 705 C CA . LEU A 1 88 ? 5.867 -7.824 -9.882 1.00 96.25 88 LEU A CA 1
ATOM 706 C C . LEU A 1 88 ? 6.694 -9.123 -9.845 1.00 96.25 88 LEU A C 1
ATOM 708 O O . LEU A 1 88 ? 6.422 -9.991 -9.014 1.00 96.25 88 LEU A O 1
ATOM 712 N N . PRO A 1 89 ? 7.796 -9.237 -10.618 1.00 96.19 89 PRO A N 1
ATOM 713 C CA . PRO A 1 89 ? 8.380 -8.239 -11.528 1.00 96.19 89 PRO A CA 1
ATOM 714 C C . PRO A 1 89 ? 7.958 -8.405 -13.002 1.00 96.19 89 PRO A C 1
ATOM 716 O O . PRO A 1 89 ? 8.480 -7.705 -13.863 1.00 96.19 89 PRO A O 1
ATOM 719 N N . THR A 1 90 ? 7.082 -9.361 -13.312 1.00 97.25 90 THR A N 1
ATOM 720 C CA . THR A 1 90 ? 6.771 -9.810 -14.681 1.00 97.25 90 THR A CA 1
ATOM 721 C C . THR A 1 90 ? 6.037 -8.759 -15.520 1.00 97.25 90 THR A C 1
ATOM 723 O O . THR A 1 90 ? 6.316 -8.611 -16.708 1.00 97.25 90 THR A O 1
ATOM 726 N N . PHE A 1 91 ? 5.123 -8.010 -14.904 1.00 97.19 91 PHE A N 1
ATOM 727 C CA . PHE A 1 91 ? 4.277 -6.997 -15.534 1.00 97.19 91 PHE A CA 1
ATOM 728 C C . PHE A 1 91 ? 4.381 -5.660 -14.777 1.00 97.19 91 PHE A C 1
ATOM 730 O O . PHE A 1 91 ? 3.417 -5.208 -14.156 1.00 97.19 91 PHE A O 1
ATOM 737 N N . PRO A 1 92 ? 5.552 -4.999 -14.805 1.00 94.31 92 PRO A N 1
ATOM 738 C CA . PRO A 1 92 ? 5.827 -3.848 -13.948 1.00 94.31 92 PRO A CA 1
ATOM 739 C C . PRO A 1 92 ? 4.975 -2.621 -14.288 1.00 94.31 92 PRO A C 1
ATOM 741 O O . PRO A 1 92 ? 4.670 -1.843 -13.397 1.00 94.31 92 PRO A O 1
ATOM 744 N N . VAL A 1 93 ? 4.546 -2.466 -15.546 1.00 96.25 93 VAL A N 1
ATOM 745 C CA . VAL A 1 93 ? 3.653 -1.367 -15.957 1.00 96.25 93 VAL A CA 1
ATOM 746 C C . VAL A 1 93 ? 2.290 -1.485 -15.271 1.00 96.25 93 VAL A C 1
ATOM 748 O O . VAL A 1 93 ? 1.802 -0.506 -14.727 1.00 96.25 93 VAL A O 1
ATOM 751 N N . ILE A 1 94 ? 1.722 -2.694 -15.212 1.00 96.31 94 ILE A N 1
ATOM 752 C CA . ILE A 1 94 ? 0.442 -2.938 -14.528 1.00 96.31 94 ILE A CA 1
ATOM 753 C C . ILE A 1 94 ? 0.602 -2.700 -13.023 1.00 96.31 94 ILE A C 1
ATOM 755 O O . ILE A 1 94 ? -0.212 -2.024 -12.404 1.00 96.31 94 ILE A O 1
ATOM 759 N N . ALA A 1 95 ? 1.698 -3.196 -12.441 1.00 97.62 95 ALA A N 1
ATOM 760 C CA . ALA A 1 95 ? 1.978 -2.991 -11.025 1.00 97.62 95 ALA A CA 1
ATOM 761 C C . ALA A 1 95 ? 2.153 -1.508 -10.652 1.00 97.62 95 ALA A C 1
ATOM 763 O O . ALA A 1 95 ? 1.774 -1.118 -9.551 1.00 97.62 95 ALA A O 1
ATOM 764 N N . VAL A 1 96 ? 2.715 -0.681 -11.541 1.00 97.94 96 VAL A N 1
ATOM 765 C CA . VAL A 1 96 ? 2.807 0.775 -11.338 1.00 97.94 96 VAL A CA 1
ATOM 766 C C . VAL A 1 96 ? 1.424 1.391 -11.202 1.00 97.94 96 VAL A C 1
ATOM 768 O O . VAL A 1 96 ? 1.202 2.127 -10.241 1.00 97.94 96 VAL A O 1
ATOM 771 N N . ASP A 1 97 ? 0.508 1.064 -12.110 1.00 97.88 97 ASP A N 1
ATOM 772 C CA . ASP A 1 97 ? -0.846 1.615 -12.092 1.00 97.88 97 ASP A CA 1
ATOM 773 C C . ASP A 1 97 ? -1.584 1.217 -10.805 1.00 97.88 97 ASP A C 1
ATOM 775 O O . ASP A 1 97 ? -2.160 2.068 -10.127 1.00 97.88 97 ASP A O 1
ATOM 779 N N . ASP A 1 98 ? -1.507 -0.055 -10.403 1.00 98.44 98 ASP A N 1
ATOM 780 C CA . ASP A 1 98 ? -2.154 -0.526 -9.175 1.00 98.44 98 ASP A CA 1
ATOM 781 C C . ASP A 1 98 ? -1.557 0.117 -7.907 1.00 98.44 98 ASP A C 1
ATOM 783 O O . ASP A 1 98 ? -2.306 0.518 -7.011 1.00 98.44 98 ASP A O 1
ATOM 787 N N . VAL A 1 99 ? -0.229 0.281 -7.824 1.00 98.44 99 VAL A N 1
ATOM 788 C CA . VAL A 1 99 ? 0.411 0.981 -6.692 1.00 98.44 99 VAL A CA 1
ATOM 789 C C . VAL A 1 99 ? 0.037 2.464 -6.668 1.00 98.44 99 VAL A C 1
ATOM 791 O O . VAL A 1 99 ? -0.167 3.019 -5.586 1.00 98.44 99 VAL A O 1
ATOM 794 N N . ASP A 1 100 ? -0.069 3.115 -7.828 1.00 98.06 100 ASP A N 1
ATOM 795 C CA . ASP A 1 100 ? -0.468 4.520 -7.918 1.00 98.06 100 ASP A CA 1
ATOM 796 C C . ASP A 1 100 ? -1.910 4.723 -7.443 1.00 98.06 100 ASP A C 1
ATOM 798 O O . ASP A 1 100 ? -2.159 5.565 -6.578 1.00 98.06 100 ASP A O 1
ATOM 802 N N . ILE A 1 101 ? -2.840 3.888 -7.913 1.00 97.25 101 ILE A N 1
ATOM 803 C CA . ILE A 1 101 ? -4.244 3.906 -7.482 1.00 97.25 101 ILE A CA 1
ATOM 804 C C . ILE A 1 101 ? -4.344 3.662 -5.972 1.00 97.25 101 ILE A C 1
ATOM 806 O O . ILE A 1 101 ? -5.017 4.417 -5.270 1.00 97.25 101 ILE A O 1
ATOM 810 N N . ALA A 1 102 ? -3.651 2.645 -5.450 1.00 97.50 102 ALA A N 1
ATOM 811 C CA . ALA A 1 102 ? -3.639 2.346 -4.019 1.00 97.50 102 ALA A CA 1
ATOM 812 C C . ALA A 1 102 ? -3.150 3.542 -3.186 1.00 97.50 102 ALA A C 1
ATOM 814 O O . ALA A 1 102 ? -3.749 3.889 -2.166 1.00 97.50 102 ALA A O 1
ATOM 815 N N . TRP A 1 103 ? -2.078 4.198 -3.636 1.00 97.62 103 TRP A N 1
ATOM 816 C CA . TRP A 1 103 ? -1.532 5.384 -2.982 1.00 97.62 103 TRP A CA 1
ATOM 817 C C . TRP A 1 103 ? -2.513 6.561 -3.021 1.00 97.62 103 TRP A C 1
ATOM 819 O O . TRP A 1 103 ? -2.751 7.183 -1.986 1.00 97.62 103 TRP A O 1
ATOM 829 N N . GLN A 1 104 ? -3.133 6.837 -4.173 1.00 95.69 104 GLN A N 1
ATOM 830 C CA . GLN A 1 104 ? -4.125 7.907 -4.308 1.00 95.69 104 GLN A CA 1
ATOM 831 C C . GLN A 1 104 ? -5.332 7.673 -3.393 1.00 95.69 104 GLN A C 1
ATOM 833 O O . GLN A 1 104 ? -5.782 8.598 -2.722 1.00 95.69 104 GLN A O 1
ATOM 838 N N . LEU A 1 105 ? -5.835 6.438 -3.320 1.00 93.44 105 LEU A N 1
ATOM 839 C CA . LEU A 1 105 ? -6.945 6.075 -2.440 1.00 93.44 105 LEU A CA 1
ATOM 840 C C . LEU A 1 105 ? -6.602 6.265 -0.959 1.00 93.44 105 LEU A C 1
ATOM 842 O O . LEU A 1 105 ? -7.450 6.731 -0.204 1.00 93.44 105 LEU A O 1
ATOM 846 N N . LEU A 1 106 ? -5.372 5.958 -0.538 1.00 91.06 106 LEU A N 1
ATOM 847 C CA . LEU A 1 106 ? -4.940 6.229 0.836 1.00 91.06 106 LEU A CA 1
ATOM 848 C C . LEU A 1 106 ? -4.812 7.719 1.122 1.00 91.06 106 LEU A C 1
ATOM 850 O O . LEU A 1 106 ? -5.237 8.159 2.179 1.00 91.06 106 LEU A O 1
ATOM 854 N N . VAL A 1 107 ? -4.233 8.497 0.209 1.00 90.56 107 VAL A N 1
ATOM 855 C CA . VAL A 1 107 ? -4.051 9.941 0.409 1.00 90.56 107 VAL A CA 1
ATOM 856 C C . VAL A 1 107 ? -5.397 10.675 0.402 1.00 90.56 107 VAL A C 1
ATOM 858 O O . VAL A 1 107 ? -5.612 11.558 1.228 1.00 90.56 107 VAL A O 1
ATOM 861 N N . ASN A 1 108 ? -6.317 10.284 -0.483 1.00 85.69 108 ASN A N 1
ATOM 862 C CA . ASN A 1 108 ? -7.610 10.951 -0.665 1.00 85.69 108 ASN A CA 1
ATOM 863 C C . ASN A 1 108 ? -8.716 10.409 0.253 1.00 85.69 108 ASN A C 1
ATOM 865 O O . ASN A 1 108 ? -9.669 11.120 0.553 1.00 85.69 108 ASN A O 1
ATOM 869 N N . GLY A 1 109 ? -8.628 9.143 0.669 1.00 68.75 109 GLY A N 1
ATOM 870 C CA . GLY A 1 109 ? -9.626 8.466 1.503 1.00 68.75 109 GLY A CA 1
ATOM 871 C C . GLY A 1 109 ? -9.460 8.699 3.007 1.00 68.75 109 GLY A C 1
ATOM 872 O O . GLY A 1 109 ? -10.203 8.116 3.799 1.00 68.75 109 GLY A O 1
ATOM 873 N N . LEU A 1 110 ? -8.489 9.521 3.414 1.00 59.09 110 LEU A N 1
ATOM 874 C CA . LEU A 1 110 ? -8.303 9.943 4.797 1.00 59.09 110 LEU A CA 1
ATOM 875 C C . LEU A 1 110 ? -9.319 11.044 5.148 1.00 59.09 110 LEU A C 1
ATOM 877 O O . LEU A 1 110 ? -9.282 12.121 4.553 1.00 59.09 110 LEU A O 1
ATOM 881 N N . PRO A 1 111 ? -10.211 10.823 6.123 1.00 52.78 111 PRO A N 1
ATOM 882 C CA . PRO A 1 111 ? -10.986 11.907 6.703 1.00 52.78 111 PRO A CA 1
ATOM 883 C C . PRO A 1 111 ? -10.075 12.774 7.573 1.00 52.78 111 PRO A C 1
ATOM 885 O O . PRO A 1 111 ? -9.187 12.260 8.251 1.00 52.78 111 PRO A O 1
ATOM 888 N N . ASP A 1 112 ? -10.346 14.075 7.538 1.00 48.31 112 ASP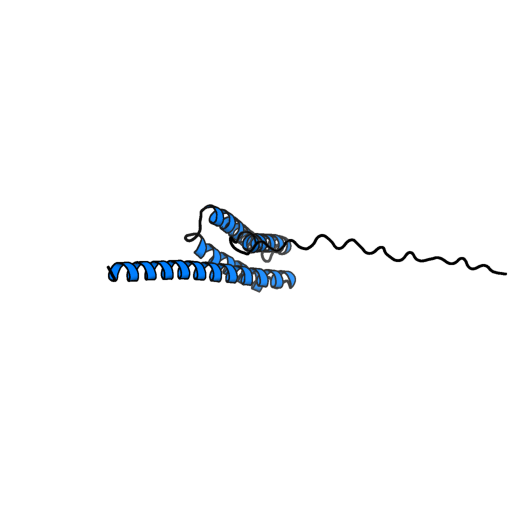 A N 1
ATOM 889 C CA . ASP A 1 112 ? -9.759 15.133 8.369 1.00 48.31 112 ASP A CA 1
ATOM 890 C C . ASP A 1 112 ? -8.388 15.687 7.957 1.00 48.31 112 ASP A C 1
ATOM 892 O O . ASP A 1 112 ? -7.767 16.435 8.713 1.00 48.31 112 ASP A O 1
ATOM 896 N N . LEU A 1 113 ? -7.953 15.477 6.711 1.00 42.19 113 LEU A N 1
ATOM 897 C CA . LEU A 1 113 ? -7.082 16.487 6.103 1.00 42.19 113 LEU A CA 1
ATOM 898 C C . LEU A 1 113 ? -7.943 17.736 5.841 1.00 42.19 113 LEU A C 1
ATOM 900 O O . LEU A 1 113 ? -8.999 17.601 5.213 1.00 42.19 113 LEU A O 1
ATOM 904 N N . PRO A 1 114 ? -7.555 18.943 6.313 1.00 40.06 114 PRO A N 1
ATOM 905 C CA . PRO A 1 114 ? -8.266 20.158 5.940 1.00 40.06 114 PRO A CA 1
ATOM 906 C C . PRO A 1 114 ? -8.344 20.176 4.418 1.00 40.06 114 PRO A C 1
ATOM 908 O O . PRO A 1 114 ? -7.317 19.984 3.762 1.00 40.06 114 PRO A O 1
ATOM 911 N N . ALA A 1 115 ? -9.570 20.313 3.895 1.00 45.50 115 ALA A N 1
ATOM 912 C CA . ALA A 1 115 ? -9.858 20.273 2.468 1.00 45.50 115 ALA A CA 1
ATOM 913 C C . ALA A 1 115 ? -8.738 20.989 1.720 1.00 45.50 115 ALA A C 1
ATOM 915 O O . ALA A 1 115 ? -8.441 22.141 2.048 1.00 45.50 115 ALA A O 1
ATOM 916 N N . SER A 1 116 ? -8.080 20.286 0.789 1.00 46.75 116 SER A N 1
ATOM 917 C CA . SER A 1 116 ? -7.039 20.884 -0.036 1.00 46.75 116 SER A CA 1
ATOM 918 C C . SER A 1 116 ? -7.577 22.213 -0.538 1.00 46.75 116 SER A C 1
ATOM 920 O O . SER A 1 116 ? -8.593 22.237 -1.233 1.00 46.75 116 SER A O 1
ATOM 922 N N . THR A 1 117 ? -6.947 23.310 -0.109 1.00 47.88 117 THR A N 1
ATOM 923 C CA . THR A 1 117 ? -7.227 24.643 -0.626 1.00 47.88 117 THR A CA 1
ATOM 924 C C . THR A 1 117 ? -7.283 24.500 -2.135 1.00 47.88 117 THR A C 1
ATOM 926 O O . THR A 1 117 ? -6.292 24.088 -2.741 1.00 47.88 117 THR A O 1
ATOM 929 N N . SER A 1 118 ? -8.459 24.745 -2.714 1.00 43.94 118 SER A N 1
ATOM 930 C CA . SER A 1 118 ? -8.663 24.748 -4.156 1.00 43.94 118 SER A CA 1
ATOM 931 C C . SER A 1 118 ? -7.491 25.485 -4.790 1.00 43.94 118 SER A C 1
ATOM 933 O O . SER A 1 118 ? -7.220 26.627 -4.398 1.00 43.94 118 SER A O 1
ATOM 935 N N . LEU A 1 119 ? -6.776 24.833 -5.715 1.00 56.09 119 LEU A N 1
ATOM 936 C CA . LEU A 1 119 ? -5.805 25.545 -6.535 1.00 56.09 119 LEU A CA 1
ATOM 937 C C . LEU A 1 119 ? -6.508 26.793 -7.091 1.00 56.09 119 LEU A C 1
ATOM 939 O O . LEU A 1 119 ? -7.652 26.670 -7.540 1.00 56.09 119 LEU A O 1
ATOM 943 N N . PRO A 1 120 ? -5.885 27.982 -7.017 1.00 52.38 120 PRO A N 1
ATOM 944 C CA . PRO A 1 120 ? -6.449 29.158 -7.656 1.00 52.38 120 PRO A CA 1
ATOM 945 C C . PRO A 1 120 ? -6.714 28.830 -9.125 1.00 52.38 120 PRO A C 1
ATOM 947 O O . PRO A 1 120 ? -5.908 28.137 -9.755 1.00 52.38 120 PRO A O 1
ATOM 950 N N . ASP A 1 121 ? -7.860 29.299 -9.625 1.00 54.09 121 ASP A N 1
ATOM 951 C CA . ASP A 1 121 ? -8.259 29.153 -11.019 1.00 54.09 121 ASP A CA 1
ATOM 952 C C . ASP A 1 121 ? -7.066 29.405 -11.939 1.00 54.09 121 ASP A C 1
ATOM 954 O O . ASP A 1 121 ? -6.310 30.365 -11.758 1.00 54.09 121 ASP A O 1
ATOM 958 N N . SER A 1 122 ? -6.921 28.489 -12.897 1.00 54.44 122 SER A N 1
ATOM 959 C CA . SER A 1 122 ? -5.983 28.523 -14.012 1.00 54.44 122 SER A CA 1
ATOM 960 C C . SER A 1 122 ? -5.567 29.953 -14.352 1.00 54.44 122 SER A C 1
ATOM 962 O O . SER A 1 122 ? -6.393 30.757 -14.788 1.00 54.44 122 SER A O 1
ATOM 964 N N . VAL A 1 123 ? -4.282 30.270 -14.168 1.00 59.75 123 VAL A N 1
ATOM 965 C CA . VAL A 1 123 ? -3.705 31.504 -14.704 1.00 59.75 123 VAL A CA 1
ATOM 966 C C . VAL A 1 123 ? -3.999 31.534 -16.199 1.00 59.75 123 VAL A C 1
ATOM 968 O O . VAL A 1 123 ? -3.511 30.703 -16.961 1.00 59.75 123 VAL A O 1
ATOM 971 N N . ASN A 1 124 ? -4.875 32.462 -16.578 1.00 56.28 124 ASN A N 1
ATOM 972 C CA . ASN A 1 124 ? -5.211 32.782 -17.952 1.00 56.28 124 ASN A CA 1
ATOM 973 C C . ASN A 1 124 ? -3.904 32.961 -18.730 1.00 56.28 124 ASN A C 1
ATOM 975 O O . ASN A 1 124 ? -3.074 33.784 -18.334 1.00 56.28 124 ASN A O 1
ATOM 979 N N . GLU A 1 125 ? -3.706 32.161 -19.778 1.00 58.06 125 GLU A N 1
ATOM 980 C CA . GLU A 1 125 ? -2.505 32.222 -20.604 1.00 58.06 125 GLU A CA 1
ATOM 981 C C . GLU A 1 125 ? -2.257 33.671 -21.045 1.00 58.06 125 GLU A C 1
ATOM 983 O O . GLU A 1 125 ? -3.114 34.323 -21.648 1.00 58.06 125 GLU A O 1
ATOM 988 N N . THR A 1 126 ? -1.078 34.196 -20.713 1.00 58.94 126 THR A N 1
ATOM 989 C CA . THR A 1 126 ? -0.574 35.434 -21.306 1.00 58.94 126 THR A CA 1
ATOM 990 C C . THR A 1 126 ? -0.472 35.203 -22.816 1.00 58.94 126 THR A C 1
ATOM 992 O O . THR A 1 126 ? 0.189 34.242 -23.217 1.00 58.94 126 THR A O 1
ATOM 995 N N . PRO A 1 127 ? -1.092 36.036 -23.671 1.00 54.59 127 PRO A N 1
ATOM 996 C CA . PRO A 1 127 ? -1.008 35.844 -25.110 1.00 54.59 127 PRO A CA 1
ATOM 997 C C . PRO A 1 127 ? 0.456 35.904 -25.561 1.00 54.59 127 PRO A C 1
ATOM 999 O O . PRO A 1 127 ? 1.197 36.822 -25.202 1.00 54.59 127 PRO A O 1
ATOM 1002 N N . ILE A 1 128 ? 0.860 34.901 -26.342 1.00 63.53 128 ILE A N 1
ATOM 1003 C CA . ILE A 1 128 ? 2.152 34.836 -27.030 1.00 63.53 128 ILE A CA 1
ATOM 1004 C C . ILE A 1 128 ? 2.357 36.132 -27.840 1.00 63.53 128 ILE A C 1
ATOM 1006 O O . ILE A 1 128 ? 1.441 36.539 -28.563 1.00 63.53 128 ILE A O 1
ATOM 1010 N N . PRO A 1 129 ? 3.533 36.787 -27.767 1.00 55.34 129 PRO A N 1
ATOM 1011 C CA . PRO A 1 129 ? 3.858 37.892 -28.659 1.00 55.34 129 PRO A CA 1
ATOM 1012 C C . PRO A 1 129 ? 3.802 37.414 -30.113 1.00 55.34 129 PRO A C 1
ATOM 1014 O O . PRO A 1 129 ? 4.498 36.477 -30.496 1.00 55.34 129 PRO A O 1
ATOM 1017 N N . THR A 1 130 ? 2.953 38.049 -30.918 1.00 60.53 130 THR A N 1
ATOM 1018 C CA . THR A 1 130 ? 2.921 37.857 -32.372 1.00 60.53 130 THR A CA 1
ATOM 1019 C C . THR A 1 130 ? 4.253 38.325 -32.957 1.00 60.53 130 THR A C 1
ATOM 1021 O O . THR A 1 130 ? 4.644 39.471 -32.741 1.00 60.53 130 THR A O 1
ATOM 1024 N N . GLU A 1 131 ? 4.951 37.454 -33.687 1.00 57.28 131 GLU A N 1
ATOM 1025 C CA . GLU A 1 131 ? 6.093 37.860 -34.506 1.00 57.28 131 GLU A CA 1
ATOM 1026 C C . GLU A 1 131 ? 5.602 38.798 -35.618 1.00 57.28 131 GLU A C 1
ATOM 1028 O O . GLU A 1 131 ? 4.865 38.403 -36.523 1.00 57.28 131 GLU A O 1
ATOM 1033 N N . GLU A 1 132 ? 5.990 40.068 -35.531 1.00 57.38 132 GLU A N 1
ATOM 1034 C CA . GLU A 1 132 ? 5.791 41.050 -36.590 1.00 57.38 132 GLU A CA 1
ATOM 1035 C C . GLU A 1 132 ? 6.802 40.769 -37.713 1.00 57.38 132 GLU A C 1
ATOM 1037 O O . GLU A 1 132 ? 7.994 41.054 -37.601 1.00 57.38 132 GLU A O 1
ATOM 1042 N N . VAL A 1 133 ? 6.331 40.164 -38.805 1.00 58.84 133 VAL A N 1
ATOM 1043 C CA . VAL A 1 133 ? 7.108 40.018 -40.043 1.00 58.84 133 VAL A CA 1
ATOM 1044 C C . VAL A 1 133 ? 7.165 41.369 -40.755 1.00 58.84 133 VAL A C 1
ATOM 1046 O O . VAL A 1 133 ? 6.227 41.766 -41.446 1.00 58.84 133 VAL A O 1
ATOM 1049 N N . THR A 1 134 ? 8.281 42.078 -40.606 1.00 64.62 134 THR A N 1
ATOM 1050 C CA . THR A 1 134 ? 8.586 43.277 -41.398 1.00 64.62 134 THR A CA 1
ATOM 1051 C C . THR A 1 134 ? 8.864 42.883 -42.856 1.00 64.62 134 THR A C 1
ATOM 1053 O O . THR A 1 134 ? 9.783 42.097 -43.100 1.00 64.62 134 THR A O 1
ATOM 1056 N N . PRO A 1 135 ? 8.154 43.426 -43.862 1.00 60.69 135 PRO A N 1
ATOM 1057 C CA . PRO A 1 135 ? 8.515 43.204 -45.256 1.00 60.69 135 PRO A CA 1
ATOM 1058 C C . PRO A 1 135 ? 9.740 44.051 -45.636 1.00 60.69 135 PRO A C 1
ATOM 1060 O O . PRO A 1 135 ? 9.713 45.283 -45.593 1.00 60.69 135 PRO A O 1
ATOM 1063 N N . THR A 1 136 ? 10.826 43.394 -46.047 1.00 66.88 136 THR A N 1
ATOM 1064 C CA . THR A 1 136 ? 11.973 44.040 -46.699 1.00 66.88 136 THR A CA 1
ATOM 1065 C C . THR A 1 136 ? 11.536 44.629 -48.041 1.00 66.88 136 THR A C 1
ATOM 1067 O O . THR A 1 136 ? 11.156 43.898 -48.951 1.00 66.88 136 THR A O 1
ATOM 1070 N N . THR A 1 137 ? 11.620 45.953 -48.178 1.00 57.00 137 THR A N 1
ATOM 1071 C CA . THR A 1 137 ? 11.469 46.642 -49.467 1.00 57.00 137 THR A CA 1
ATOM 1072 C C . THR A 1 137 ? 12.862 46.949 -50.016 1.00 57.00 137 THR A C 1
ATOM 1074 O O . THR A 1 137 ? 13.602 47.713 -49.402 1.00 57.00 137 THR A O 1
ATOM 1077 N N . ALA A 1 138 ? 13.223 46.332 -51.143 1.00 51.78 138 ALA A N 1
ATOM 1078 C CA . ALA A 1 138 ? 14.406 46.668 -51.940 1.00 51.78 138 ALA A CA 1
ATOM 1079 C C . ALA A 1 138 ? 14.032 47.706 -53.013 1.00 51.78 138 ALA A C 1
ATOM 1081 O O . ALA A 1 138 ? 12.939 47.626 -53.584 1.00 51.78 138 ALA A O 1
ATOM 1082 N N . PRO A 1 139 ? 14.898 48.700 -53.251 1.00 51.06 139 PRO A N 1
ATOM 1083 C CA . PRO A 1 139 ? 15.609 48.767 -54.535 1.00 51.06 139 PRO A CA 1
ATOM 1084 C C . PRO A 1 139 ? 17.123 49.002 -54.413 1.00 51.06 139 PRO A C 1
ATOM 1086 O O . PRO A 1 139 ? 17.558 49.692 -53.464 1.00 51.06 139 PRO A O 1
#

Secondary structure (DSSP, 8-state):
-HHHHHHHHHHHHHHHHHHHHHHHHHHHHHHHHHHHHHHHHTT-HHHHHHHHHHHHHHHHTTGGGS-HHHHHHHHHHHHHHHHHHHHTTTSHHHHHHHHHHHHHHHHHS-TTS----------PPPPPPP---PPP---